Protein AF-A0A7V8E258-F1 (afdb_monomer_lite)

Radius of gyration: 17.1 Å; chains: 1; bounding box: 34×31×47 Å

Secondary structure (DSSP, 8-state):
-PPPHHHHHHHHHHHHHHHHHHHHHHHHHHHHHHHHTT-HHHHHHHHHHHHHHHHHHHHHHHHHHHHHHTT---

Foldseek 3Di:
DDDDPVVVVVVVLVVLLVVLQVLLVVLQVVLVVCVVVVNNVSSVVSNVSSVVSNVSSVVSVVVVVVVVVVVDDD

Sequence (74 aa):
MKASRAHLTAATRLDSIARELESAALHARTAAGHFRQGNVPRAAAHAFAAIGHSAGAGRVIEDVARSHAKRARP

pLDDT: mean 91.01, std 12.59, range [47.28, 98.88]

Structure (mmCIF, N/CA/C/O backbone):
data_AF-A0A7V8E258-F1
#
_entry.id   AF-A0A7V8E258-F1
#
loop_
_atom_site.group_PDB
_atom_site.id
_atom_site.type_symbol
_atom_site.label_atom_id
_atom_site.label_alt_id
_atom_site.label_comp_id
_atom_site.label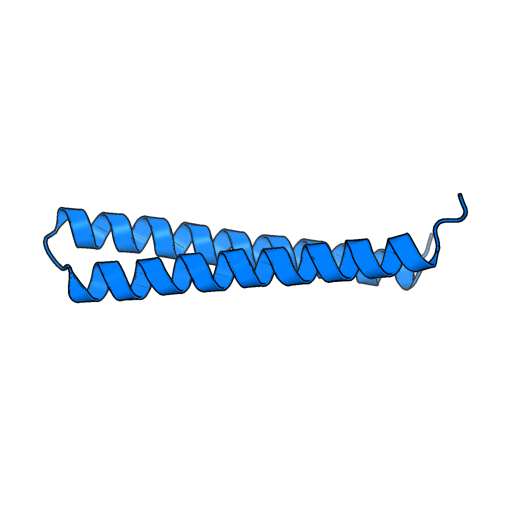_asym_id
_atom_site.label_entity_id
_atom_site.label_seq_id
_atom_site.pdbx_PDB_ins_code
_atom_site.Cartn_x
_atom_site.Cartn_y
_atom_site.Cartn_z
_atom_site.occupancy
_atom_site.B_iso_or_equiv
_atom_site.auth_seq_id
_atom_site.auth_comp_id
_atom_site.auth_asym_id
_atom_site.auth_atom_id
_atom_site.pdbx_PDB_model_num
ATOM 1 N N . MET A 1 1 ? 11.708 -21.495 -22.685 1.00 47.28 1 MET A N 1
ATOM 2 C CA . MET A 1 1 ? 12.293 -20.133 -22.738 1.00 47.28 1 MET A CA 1
ATOM 3 C C . MET A 1 1 ? 12.638 -19.697 -21.319 1.00 47.28 1 MET A C 1
ATOM 5 O O . MET A 1 1 ? 11.770 -19.790 -20.463 1.00 47.28 1 MET A O 1
ATOM 9 N N . LYS A 1 2 ? 13.882 -19.286 -21.035 1.00 50.28 2 LYS A N 1
ATOM 10 C CA . LYS A 1 2 ? 14.254 -18.734 -19.719 1.00 50.28 2 LYS A CA 1
ATOM 11 C C . LYS A 1 2 ? 13.925 -17.239 -19.713 1.00 50.28 2 LYS A C 1
ATOM 13 O O . LYS A 1 2 ? 14.389 -16.525 -20.597 1.00 50.28 2 LYS A O 1
ATOM 18 N N . ALA A 1 3 ? 13.122 -16.778 -18.755 1.00 56.50 3 ALA A N 1
ATOM 19 C CA . ALA A 1 3 ? 12.858 -15.352 -18.586 1.00 56.50 3 ALA A CA 1
ATOM 20 C C . ALA A 1 3 ? 14.181 -14.612 -18.332 1.00 56.50 3 ALA A C 1
ATOM 22 O O . ALA A 1 3 ? 14.990 -15.040 -17.506 1.00 56.50 3 ALA A O 1
ATOM 23 N N . SER A 1 4 ? 14.425 -13.520 -19.061 1.00 69.94 4 SER A N 1
ATOM 24 C CA . SER A 1 4 ? 15.619 -12.699 -18.842 1.00 69.94 4 SER A CA 1
ATOM 25 C C . SER A 1 4 ? 15.598 -12.100 -17.428 1.00 69.94 4 SER A C 1
ATOM 27 O O . SER A 1 4 ? 14.533 -11.812 -16.874 1.00 69.94 4 SER A O 1
ATOM 29 N N . ARG A 1 5 ? 16.781 -11.863 -16.846 1.00 69.38 5 ARG A N 1
ATOM 30 C CA . ARG A 1 5 ? 16.940 -11.260 -15.509 1.00 69.38 5 ARG A CA 1
ATOM 31 C C . ARG A 1 5 ? 16.169 -9.938 -15.361 1.00 69.38 5 ARG A C 1
ATOM 33 O O . ARG A 1 5 ? 15.700 -9.636 -14.271 1.00 69.38 5 ARG A O 1
ATOM 40 N N . ALA A 1 6 ? 15.981 -9.187 -16.449 1.00 65.56 6 ALA A N 1
ATOM 41 C CA . ALA A 1 6 ? 15.203 -7.950 -16.450 1.00 65.56 6 ALA A CA 1
ATOM 42 C C . ALA A 1 6 ? 13.692 -8.186 -16.250 1.00 65.56 6 ALA A C 1
ATOM 44 O O . ALA A 1 6 ? 13.050 -7.437 -15.513 1.00 65.56 6 ALA A O 1
ATOM 45 N N . HIS A 1 7 ? 13.122 -9.243 -16.837 1.00 67.12 7 HIS A N 1
ATOM 46 C CA . HIS A 1 7 ? 11.707 -9.584 -16.636 1.00 67.12 7 HIS A CA 1
ATOM 47 C C . HIS A 1 7 ? 11.433 -10.020 -15.198 1.00 67.12 7 HIS A C 1
ATOM 49 O O . HIS A 1 7 ? 10.443 -9.592 -14.611 1.00 67.12 7 HIS A O 1
ATOM 55 N N . LEU A 1 8 ? 12.354 -10.784 -14.603 1.00 71.94 8 LEU A N 1
ATOM 56 C CA . LEU A 1 8 ? 12.265 -11.165 -13.193 1.00 71.94 8 LEU A CA 1
ATOM 57 C C . LEU A 1 8 ? 12.288 -9.927 -12.283 1.00 71.94 8 LEU A C 1
ATOM 59 O O . LEU A 1 8 ? 11.485 -9.838 -11.363 1.00 71.94 8 LEU A O 1
ATOM 63 N N . THR A 1 9 ? 13.117 -8.919 -12.587 1.00 83.62 9 THR A N 1
ATOM 64 C CA . THR A 1 9 ? 13.130 -7.671 -11.802 1.00 83.62 9 THR A CA 1
ATOM 65 C C . THR A 1 9 ? 11.862 -6.830 -11.949 1.00 83.62 9 THR A C 1
ATOM 67 O O . THR A 1 9 ? 11.471 -6.167 -10.993 1.00 83.62 9 THR A O 1
ATOM 70 N N . ALA A 1 10 ? 11.213 -6.838 -13.118 1.00 85.81 10 ALA A N 1
ATOM 71 C CA . ALA A 1 10 ? 9.954 -6.121 -13.320 1.00 85.81 10 ALA A CA 1
ATOM 72 C C . ALA A 1 10 ? 8.804 -6.800 -12.562 1.00 85.81 10 ALA A C 1
ATOM 74 O O . ALA A 1 10 ? 8.055 -6.118 -11.867 1.00 85.81 10 ALA A O 1
ATOM 75 N N . ALA A 1 11 ? 8.727 -8.133 -12.629 1.00 89.75 11 ALA A N 1
ATOM 76 C CA . ALA A 1 11 ? 7.757 -8.919 -11.871 1.00 89.75 11 ALA A CA 1
ATOM 77 C 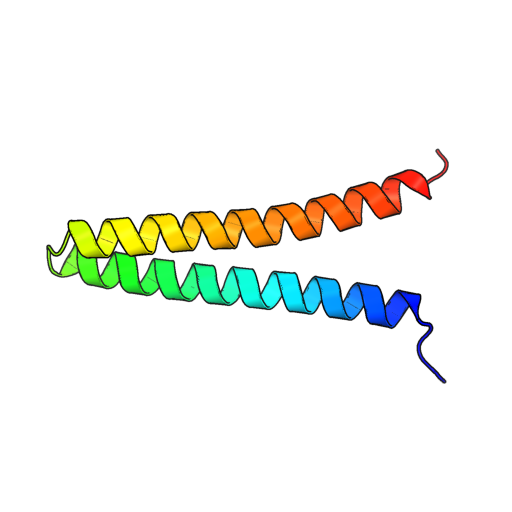C . ALA A 1 11 ? 7.893 -8.668 -10.363 1.00 89.75 11 ALA A C 1
ATOM 79 O O . ALA A 1 11 ? 6.927 -8.263 -9.730 1.00 89.75 11 ALA A O 1
ATOM 80 N N . THR A 1 12 ? 9.111 -8.752 -9.813 1.00 92.75 12 THR A N 1
ATOM 81 C CA . THR A 1 12 ? 9.342 -8.479 -8.384 1.00 92.75 12 THR A CA 1
ATOM 82 C C . THR A 1 12 ? 8.902 -7.074 -7.970 1.00 92.75 12 THR A C 1
ATOM 84 O O . THR A 1 12 ? 8.372 -6.897 -6.880 1.00 92.75 12 THR A O 1
ATOM 87 N N . ARG A 1 13 ? 9.088 -6.059 -8.823 1.00 93.62 13 ARG A N 1
ATOM 88 C CA . ARG A 1 13 ? 8.637 -4.692 -8.516 1.00 93.62 13 ARG A CA 1
ATOM 89 C C . ARG A 1 13 ? 7.116 -4.569 -8.520 1.00 93.62 13 ARG A C 1
ATOM 91 O O . ARG A 1 13 ? 6.579 -3.880 -7.659 1.00 93.62 13 ARG A O 1
ATOM 98 N N . LEU A 1 14 ? 6.436 -5.237 -9.451 1.00 93.25 14 LEU A N 1
ATOM 99 C CA . LEU A 1 14 ? 4.973 -5.304 -9.465 1.00 93.25 14 LEU A CA 1
ATOM 100 C C . LEU A 1 14 ? 4.441 -6.051 -8.237 1.00 93.25 14 LEU A C 1
ATOM 102 O O . LEU A 1 14 ? 3.509 -5.562 -7.605 1.00 93.25 14 LEU A O 1
ATOM 106 N N . ASP A 1 15 ? 5.086 -7.149 -7.838 1.00 96.25 15 ASP A N 1
ATOM 107 C CA . ASP A 1 15 ? 4.751 -7.867 -6.605 1.00 96.25 15 ASP A CA 1
ATOM 108 C C . ASP A 1 15 ? 4.923 -6.969 -5.372 1.00 96.25 15 ASP A C 1
ATOM 110 O O . ASP A 1 15 ? 4.075 -6.962 -4.480 1.00 96.25 15 ASP A O 1
ATOM 114 N N . SER A 1 16 ? 5.998 -6.175 -5.312 1.00 96.06 16 SER A N 1
ATOM 115 C CA . SER A 1 16 ? 6.201 -5.200 -4.234 1.00 96.06 16 SER A CA 1
ATOM 116 C C . SER A 1 16 ? 5.104 -4.134 -4.208 1.00 96.06 16 SER A C 1
ATOM 118 O O . SER A 1 16 ? 4.580 -3.843 -3.137 1.00 96.06 16 SER A O 1
ATOM 120 N N . ILE A 1 17 ? 4.721 -3.582 -5.366 1.00 97.19 17 ILE A N 1
ATOM 121 C CA . ILE A 1 17 ? 3.620 -2.609 -5.466 1.00 97.19 17 ILE A CA 1
ATOM 122 C C . ILE A 1 17 ? 2.313 -3.229 -4.963 1.00 97.19 17 ILE A C 1
ATOM 124 O O . ILE A 1 17 ? 1.625 -2.617 -4.149 1.00 97.19 17 ILE A O 1
ATOM 128 N N . ALA A 1 18 ? 1.987 -4.444 -5.410 1.00 98.12 18 ALA A N 1
ATOM 129 C CA . ALA A 1 18 ? 0.773 -5.141 -5.000 1.00 98.12 18 ALA A CA 1
ATOM 130 C C . ALA A 1 18 ? 0.721 -5.339 -3.479 1.00 98.12 18 ALA A C 1
ATOM 132 O O . ALA A 1 18 ? -0.256 -4.945 -2.847 1.00 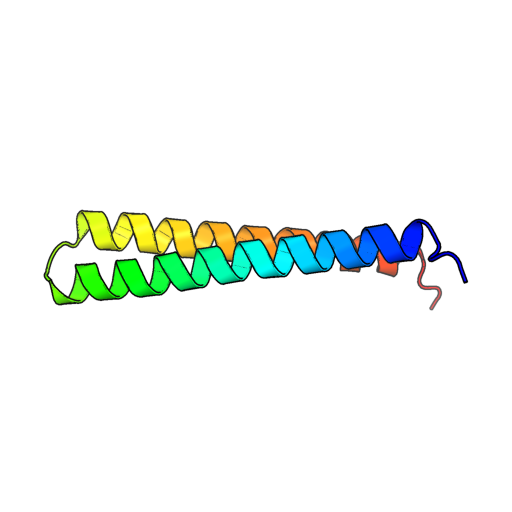98.12 18 ALA A O 1
ATOM 133 N N . ARG A 1 19 ? 1.805 -5.840 -2.872 1.00 98.25 19 ARG A N 1
ATOM 134 C CA . ARG A 1 19 ? 1.886 -6.062 -1.416 1.00 98.25 19 ARG A CA 1
ATOM 135 C C . ARG A 1 19 ? 1.702 -4.780 -0.604 1.00 98.25 19 ARG A C 1
ATOM 137 O O . ARG A 1 19 ? 1.014 -4.792 0.418 1.00 98.25 19 ARG A O 1
ATOM 144 N N . GLU A 1 20 ? 2.306 -3.679 -1.046 1.00 98.50 20 GLU A N 1
ATOM 145 C CA . GLU A 1 20 ? 2.141 -2.372 -0.403 1.00 98.50 20 GLU A CA 1
ATOM 146 C C . GLU A 1 20 ? 0.683 -1.900 -0.492 1.00 98.50 20 GLU A C 1
ATOM 148 O O . GLU A 1 20 ? 0.088 -1.524 0.517 1.00 98.50 20 GLU A O 1
ATOM 153 N N . LEU A 1 21 ? 0.060 -1.987 -1.670 1.00 98.69 21 LEU A N 1
ATOM 154 C CA . LEU A 1 21 ? -1.332 -1.565 -1.860 1.00 98.69 21 LEU A CA 1
ATOM 155 C C . LEU A 1 21 ? -2.333 -2.455 -1.108 1.00 98.69 21 LEU A C 1
ATOM 157 O O . LEU A 1 21 ? -3.310 -1.949 -0.553 1.00 98.69 21 LEU A O 1
ATOM 161 N N . GLU A 1 22 ? -2.088 -3.761 -1.027 1.00 98.81 22 GLU A N 1
ATOM 162 C CA . GLU A 1 22 ? -2.885 -4.691 -0.219 1.00 98.81 22 GLU A CA 1
ATOM 163 C C . GLU A 1 22 ? -2.805 -4.346 1.273 1.00 98.81 22 GLU A C 1
ATOM 165 O O . GLU A 1 22 ? -3.836 -4.284 1.956 1.00 98.81 22 GLU A O 1
ATOM 170 N N . SER A 1 23 ? -1.599 -4.047 1.766 1.00 98.69 23 SER A N 1
ATOM 171 C CA . SER A 1 23 ? -1.369 -3.612 3.149 1.00 98.69 23 SER A CA 1
ATOM 172 C C . SER A 1 23 ? -2.050 -2.271 3.429 1.00 98.69 23 SER A C 1
ATOM 174 O O . SER A 1 23 ? -2.738 -2.118 4.444 1.00 98.69 23 SER A O 1
ATOM 176 N N . ALA A 1 24 ? -1.952 -1.318 2.496 1.00 98.75 24 ALA A N 1
ATOM 177 C CA . ALA A 1 24 ? -2.650 -0.039 2.575 1.00 98.75 24 ALA A CA 1
ATOM 178 C C . ALA A 1 24 ? -4.171 -0.228 2.673 1.00 98.75 24 ALA A C 1
ATOM 180 O O . ALA A 1 24 ? -4.820 0.346 3.552 1.00 98.75 24 ALA A O 1
ATOM 181 N N . ALA A 1 25 ? -4.742 -1.075 1.813 1.00 98.88 25 ALA A N 1
ATOM 182 C CA . ALA A 1 25 ? -6.171 -1.359 1.798 1.00 98.88 25 ALA A CA 1
ATOM 183 C C . ALA A 1 25 ? -6.641 -2.036 3.095 1.00 98.88 25 ALA A C 1
ATOM 185 O O . ALA A 1 25 ? -7.714 -1.705 3.609 1.00 98.88 25 ALA A O 1
ATOM 186 N N . LEU A 1 26 ? -5.846 -2.958 3.651 1.00 98.81 26 LEU A N 1
ATOM 187 C CA . LEU A 1 26 ? -6.130 -3.578 4.945 1.00 98.81 26 LEU A CA 1
ATOM 188 C C . LEU A 1 26 ? -6.182 -2.528 6.058 1.00 98.81 26 LEU A C 1
ATOM 190 O O . LEU A 1 26 ? -7.170 -2.457 6.789 1.00 98.81 26 LEU A O 1
ATOM 194 N N . HIS A 1 27 ? -5.164 -1.674 6.151 1.00 98.81 27 HIS A N 1
ATOM 195 C CA . HIS A 1 27 ? -5.117 -0.618 7.156 1.00 98.81 27 HIS A CA 1
ATOM 196 C C . HIS A 1 27 ? -6.250 0.400 7.009 1.00 98.81 27 HIS A C 1
ATOM 198 O O . HIS A 1 27 ? -6.846 0.779 8.017 1.00 98.81 27 HIS A O 1
ATOM 204 N N . ALA A 1 28 ? -6.621 0.779 5.785 1.00 98.88 28 ALA A N 1
ATOM 205 C CA . ALA A 1 28 ? -7.755 1.668 5.542 1.00 98.88 28 ALA A CA 1
ATOM 206 C C . ALA A 1 28 ? -9.080 1.065 6.042 1.00 98.88 28 ALA A C 1
ATOM 208 O O . ALA A 1 28 ? -9.863 1.744 6.712 1.00 98.88 28 ALA A O 1
ATOM 209 N N . ARG A 1 29 ? -9.317 -0.231 5.784 1.00 98.88 29 ARG A N 1
ATOM 210 C CA . ARG A 1 29 ? -10.505 -0.941 6.292 1.00 98.88 29 ARG A CA 1
ATOM 211 C C . ARG A 1 29 ? -10.522 -1.003 7.821 1.00 98.88 29 ARG A C 1
ATOM 213 O O . ARG A 1 29 ? -11.560 -0.718 8.419 1.00 98.88 29 ARG A O 1
ATOM 220 N N . THR A 1 30 ? -9.389 -1.316 8.451 1.00 98.81 30 THR A N 1
ATOM 221 C CA . THR A 1 30 ? -9.261 -1.349 9.918 1.00 98.81 30 THR A CA 1
ATOM 222 C C . THR A 1 30 ? -9.481 0.032 10.538 1.00 98.81 30 THR A C 1
ATOM 224 O O . THR A 1 30 ? -10.240 0.158 11.499 1.00 98.81 30 THR A O 1
ATOM 227 N N . ALA A 1 31 ? -8.898 1.086 9.956 1.00 98.81 31 ALA A N 1
ATOM 228 C CA . ALA A 1 31 ? -9.101 2.466 10.393 1.00 98.81 31 ALA A CA 1
ATOM 229 C C . ALA A 1 31 ? -10.583 2.862 10.349 1.00 98.81 31 ALA A C 1
ATOM 231 O O . ALA A 1 31 ? -11.113 3.380 11.330 1.00 98.81 31 ALA A O 1
ATOM 232 N N . ALA A 1 32 ? -11.276 2.552 9.247 1.00 98.81 32 ALA A N 1
ATOM 233 C CA . ALA A 1 32 ? -12.710 2.797 9.117 1.00 98.81 32 ALA A CA 1
ATOM 234 C C . ALA A 1 32 ? -13.530 2.037 10.175 1.00 98.81 32 ALA A C 1
ATOM 236 O O . ALA A 1 32 ? -14.479 2.589 10.729 1.00 98.81 32 ALA A O 1
ATOM 237 N N . GLY A 1 33 ? -13.156 0.790 10.486 1.00 98.75 33 GLY A N 1
ATOM 238 C CA . GLY A 1 33 ? -13.751 0.022 11.583 1.00 98.75 33 GLY A CA 1
ATOM 239 C C . GLY A 1 33 ? -13.616 0.735 12.931 1.00 98.75 33 GLY A C 1
ATOM 240 O O . GLY A 1 33 ? -14.613 0.933 13.623 1.00 98.75 33 GLY A O 1
ATOM 241 N N . HIS A 1 34 ? -12.412 1.199 13.267 1.00 98.75 34 HIS A N 1
ATOM 242 C CA . HIS A 1 34 ? -12.168 1.931 14.510 1.00 98.75 34 HIS A CA 1
ATOM 243 C C . HIS A 1 34 ? -12.873 3.288 14.572 1.00 98.75 34 HIS A C 1
ATOM 245 O O . HIS A 1 34 ? -13.402 3.630 15.627 1.00 98.75 34 HIS A O 1
ATOM 251 N N . PHE A 1 35 ? -12.953 4.032 13.463 1.00 98.62 35 PHE A N 1
ATOM 252 C CA . PHE A 1 35 ? -13.725 5.277 13.417 1.00 98.62 35 PHE A CA 1
ATOM 253 C C . PHE A 1 35 ? -15.208 5.036 13.712 1.00 98.62 35 PHE A C 1
ATOM 255 O O . PHE A 1 35 ? -15.784 5.751 14.527 1.00 98.62 35 PHE A O 1
ATOM 262 N N . ARG A 1 36 ? -15.815 3.994 13.125 1.00 98.69 36 ARG A N 1
ATOM 263 C CA . ARG A 1 36 ? -17.219 3.629 13.403 1.00 98.69 36 ARG A CA 1
ATOM 264 C C . ARG A 1 36 ? -17.456 3.228 14.861 1.00 98.69 36 ARG A C 1
ATOM 266 O O . ARG A 1 36 ? -18.557 3.403 15.362 1.00 98.69 36 ARG A O 1
ATOM 273 N N . GLN A 1 37 ? -16.433 2.705 15.534 1.00 98.50 37 GLN A N 1
ATOM 274 C CA . GLN A 1 37 ? -16.468 2.330 16.952 1.00 98.50 37 GLN A CA 1
ATOM 275 C C . GLN A 1 37 ? -16.117 3.495 17.896 1.00 98.50 37 GLN A C 1
ATOM 277 O O . GLN A 1 37 ? -16.066 3.298 19.106 1.00 98.50 37 GLN A O 1
ATOM 282 N N . GLY A 1 38 ? -15.813 4.688 17.371 1.00 98.31 38 GLY A N 1
ATOM 283 C CA . GLY A 1 38 ? -15.378 5.836 18.171 1.00 98.31 38 GLY A CA 1
ATOM 284 C C . GLY A 1 38 ? -13.943 5.741 18.712 1.00 98.31 38 GLY A C 1
ATOM 285 O O . GLY A 1 38 ? -13.520 6.607 19.475 1.00 98.31 38 GLY A O 1
ATOM 286 N N . ASN A 1 39 ? -13.152 4.737 18.314 1.00 98.38 39 ASN A N 1
ATOM 287 C CA . ASN A 1 39 ? -11.759 4.588 18.747 1.00 98.38 39 ASN A CA 1
ATOM 288 C C . ASN A 1 39 ? -10.810 5.417 17.867 1.00 98.38 39 ASN A C 1
ATOM 290 O O . ASN A 1 39 ? -10.062 4.891 17.037 1.00 98.38 39 ASN A O 1
ATOM 294 N N . VAL A 1 40 ? -10.858 6.737 18.047 1.00 98.25 40 VAL A N 1
ATOM 295 C CA . VAL A 1 40 ? -10.129 7.706 17.215 1.00 98.25 40 VAL A CA 1
ATOM 296 C C . VAL A 1 40 ? -8.605 7.493 17.217 1.00 98.25 40 VAL A C 1
ATOM 298 O O . VAL A 1 40 ? -8.033 7.474 16.126 1.00 98.25 40 VAL A O 1
ATOM 301 N N . PRO A 1 41 ? -7.916 7.265 18.358 1.00 98.50 41 PRO A N 1
ATOM 302 C CA . PRO A 1 41 ? -6.462 7.085 18.344 1.00 98.50 41 PRO A CA 1
ATOM 303 C C . PRO A 1 41 ? -6.010 5.871 17.520 1.00 98.50 41 PRO A C 1
ATOM 305 O O . PRO A 1 41 ? -5.061 5.965 16.741 1.00 98.50 41 PRO A O 1
ATOM 308 N N . ARG A 1 42 ? -6.714 4.734 17.635 1.00 98.00 42 ARG A N 1
ATOM 309 C CA . ARG A 1 42 ? -6.410 3.538 16.828 1.00 98.00 42 ARG A CA 1
ATOM 310 C C . ARG A 1 42 ? -6.756 3.743 15.361 1.00 98.00 42 ARG A C 1
ATOM 312 O O . ARG A 1 42 ? -5.997 3.310 14.495 1.00 98.00 42 ARG A O 1
ATOM 319 N N . ALA A 1 43 ? -7.864 4.424 15.079 1.00 98.44 43 ALA A N 1
ATOM 320 C CA . ALA A 1 43 ? -8.252 4.748 13.716 1.00 98.44 43 ALA A CA 1
ATOM 321 C C . ALA A 1 43 ? -7.185 5.598 13.010 1.00 98.44 43 ALA A C 1
ATOM 323 O O . ALA A 1 43 ? -6.755 5.248 11.912 1.00 98.44 43 ALA A O 1
ATOM 324 N N . ALA A 1 44 ? -6.697 6.654 13.668 1.00 98.62 44 ALA A N 1
ATOM 325 C CA . ALA A 1 44 ? -5.657 7.529 13.133 1.00 98.62 44 ALA A CA 1
ATOM 326 C C . ALA A 1 44 ? -4.344 6.777 12.868 1.00 98.62 44 ALA A C 1
ATOM 328 O O . ALA A 1 44 ? -3.764 6.924 11.794 1.00 98.62 44 ALA A O 1
ATOM 329 N N . ALA A 1 45 ? -3.906 5.920 13.797 1.00 98.69 45 ALA A N 1
ATOM 330 C CA . ALA A 1 45 ? -2.697 5.115 13.614 1.00 98.69 45 ALA A CA 1
ATOM 331 C C . ALA A 1 45 ? -2.770 4.240 12.349 1.00 98.69 45 ALA A C 1
ATOM 333 O O . ALA A 1 45 ? -1.843 4.227 11.539 1.00 98.69 45 ALA A O 1
ATOM 334 N N . HIS A 1 46 ? -3.897 3.558 12.132 1.00 98.75 46 HIS A N 1
ATOM 335 C CA . HIS A 1 46 ? -4.102 2.761 10.924 1.00 98.75 46 HIS A CA 1
ATOM 336 C C . HIS A 1 46 ? -4.277 3.618 9.663 1.00 98.75 46 HIS A C 1
ATOM 338 O O . HIS A 1 46 ? -3.793 3.230 8.602 1.00 98.75 46 HIS A O 1
ATOM 344 N N . ALA A 1 47 ? -4.902 4.793 9.758 1.00 98.75 47 ALA A N 1
ATOM 345 C CA . ALA A 1 47 ? -5.007 5.714 8.629 1.00 98.75 47 ALA A CA 1
ATOM 346 C C . ALA A 1 47 ? -3.619 6.183 8.155 1.00 98.75 47 ALA A C 1
ATOM 348 O O . ALA A 1 47 ? -3.328 6.132 6.960 1.00 98.75 47 ALA A O 1
ATOM 349 N N . PHE A 1 48 ? -2.726 6.552 9.078 1.00 98.75 48 PHE A N 1
ATOM 350 C CA . PHE A 1 48 ? -1.351 6.920 8.730 1.00 98.75 48 PHE A CA 1
ATOM 351 C C . PHE A 1 48 ? -0.546 5.743 8.172 1.00 98.75 48 PHE A C 1
ATOM 353 O O . PHE A 1 48 ? 0.202 5.930 7.213 1.00 98.75 48 PHE A O 1
ATOM 360 N N . ALA A 1 49 ? -0.737 4.528 8.695 1.00 98.75 49 ALA A N 1
ATOM 361 C CA . ALA A 1 49 ? -0.130 3.333 8.112 1.00 98.75 49 ALA A CA 1
ATOM 362 C C . ALA A 1 49 ? -0.586 3.117 6.656 1.00 98.75 49 ALA A C 1
ATOM 364 O O . ALA A 1 49 ? 0.245 2.893 5.778 1.00 98.75 49 ALA A O 1
ATOM 365 N N . ALA A 1 50 ? -1.886 3.265 6.369 1.00 98.81 50 ALA A N 1
ATOM 366 C CA . ALA A 1 50 ? -2.415 3.149 5.010 1.00 98.81 50 ALA A CA 1
ATOM 367 C C . ALA A 1 50 ? -1.800 4.182 4.044 1.00 98.81 50 ALA A C 1
ATOM 369 O O . ALA A 1 50 ? -1.445 3.843 2.910 1.00 98.81 50 ALA A O 1
ATOM 370 N N . ILE A 1 51 ? -1.624 5.426 4.503 1.00 98.75 51 ILE A N 1
ATOM 371 C CA . ILE A 1 51 ? -0.948 6.490 3.743 1.00 98.75 51 ILE A CA 1
ATOM 372 C C . ILE A 1 51 ? 0.519 6.117 3.486 1.00 98.75 51 ILE A C 1
ATOM 374 O O . ILE A 1 51 ? 0.994 6.236 2.357 1.00 98.75 51 ILE A O 1
ATOM 378 N N . GLY A 1 52 ? 1.224 5.620 4.506 1.00 98.69 52 GLY A N 1
ATOM 379 C CA . GLY A 1 52 ? 2.622 5.200 4.402 1.00 98.69 52 GLY A CA 1
ATOM 380 C C . GLY A 1 52 ? 2.841 4.096 3.365 1.00 98.69 52 GLY A C 1
ATOM 381 O O . GLY A 1 52 ? 3.727 4.223 2.518 1.00 98.69 52 GLY A O 1
ATOM 382 N N . HIS A 1 53 ? 1.998 3.063 3.374 1.00 98.69 53 HIS A N 1
ATOM 383 C CA . HIS A 1 53 ? 2.039 1.985 2.382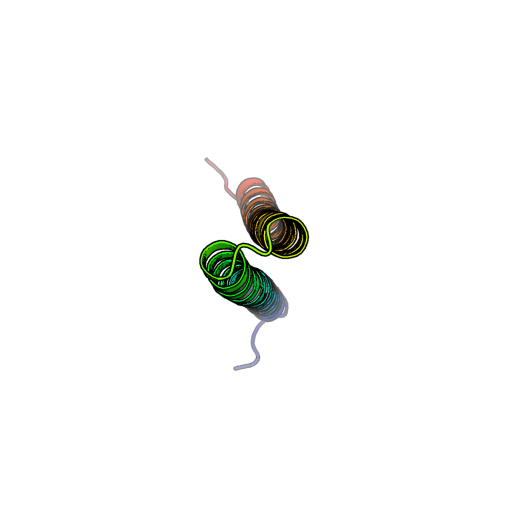 1.00 98.69 53 HIS A CA 1
ATOM 384 C C . HIS A 1 53 ? 1.703 2.474 0.965 1.00 98.69 53 HIS A C 1
ATOM 386 O O . HIS A 1 53 ? 2.402 2.146 0.007 1.00 98.69 53 HIS A O 1
ATOM 392 N N . SER A 1 54 ? 0.701 3.350 0.821 1.00 98.69 54 SER A N 1
ATOM 393 C CA . SER A 1 54 ? 0.369 3.966 -0.475 1.00 98.69 54 SER A CA 1
ATOM 394 C C . SER A 1 54 ? 1.551 4.766 -1.041 1.00 98.69 54 SER A C 1
ATOM 396 O O . SER A 1 54 ? 1.885 4.649 -2.221 1.00 98.69 54 SER A O 1
ATOM 398 N N . ALA A 1 55 ? 2.246 5.529 -0.192 1.00 98.50 55 ALA A N 1
ATOM 399 C CA . ALA A 1 55 ? 3.467 6.238 -0.568 1.00 98.50 55 ALA A CA 1
ATOM 400 C C . ALA A 1 55 ? 4.646 5.284 -0.857 1.00 98.50 55 ALA A C 1
ATOM 402 O O . ALA A 1 55 ? 5.493 5.576 -1.702 1.00 98.50 55 ALA A O 1
ATOM 403 N N . GLY A 1 56 ? 4.722 4.136 -0.177 1.00 97.44 56 GLY A N 1
ATOM 404 C CA . GLY A 1 56 ? 5.654 3.046 -0.488 1.00 97.44 56 GLY A CA 1
ATOM 405 C C . GLY A 1 56 ? 5.475 2.528 -1.914 1.00 97.44 56 GLY A C 1
ATOM 406 O O . GLY A 1 56 ? 6.426 2.553 -2.697 1.00 97.44 56 GLY A O 1
ATOM 407 N N . ALA A 1 57 ? 4.244 2.166 -2.283 1.00 98.12 57 ALA A N 1
ATOM 408 C CA . ALA A 1 57 ? 3.899 1.749 -3.641 1.00 98.12 57 ALA A CA 1
ATOM 409 C C . ALA A 1 57 ? 4.249 2.827 -4.683 1.00 98.12 57 ALA A C 1
ATOM 411 O O . ALA A 1 57 ? 4.889 2.527 -5.694 1.00 98.12 57 ALA A O 1
ATOM 412 N N . GLY A 1 58 ? 3.901 4.090 -4.407 1.00 97.56 58 GLY A N 1
ATOM 413 C CA . GLY A 1 58 ? 4.226 5.232 -5.268 1.00 97.56 58 GLY A CA 1
ATOM 414 C C . GLY A 1 58 ? 5.725 5.361 -5.549 1.00 97.56 58 GLY A C 1
ATOM 415 O O . GLY A 1 58 ? 6.127 5.472 -6.705 1.00 97.56 58 GLY A O 1
ATOM 416 N N . ARG A 1 59 ? 6.574 5.232 -4.522 1.00 97.00 59 ARG A N 1
ATOM 417 C CA . ARG A 1 59 ? 8.039 5.278 -4.688 1.00 97.00 59 ARG A CA 1
ATOM 418 C C . ARG A 1 59 ? 8.565 4.181 -5.611 1.00 97.00 59 ARG A C 1
ATOM 420 O O . ARG A 1 59 ? 9.424 4.454 -6.448 1.00 97.00 59 ARG A O 1
ATOM 427 N N . VAL A 1 60 ? 8.035 2.960 -5.509 1.00 95.12 60 VAL A N 1
ATOM 428 C CA . VAL A 1 60 ? 8.433 1.859 -6.404 1.00 95.12 60 VAL A CA 1
ATOM 429 C C . VAL A 1 60 ? 8.033 2.160 -7.851 1.00 95.12 60 VAL A C 1
ATOM 431 O O . VAL A 1 60 ? 8.834 1.936 -8.761 1.00 95.12 60 VAL A O 1
ATOM 434 N N . ILE A 1 61 ? 6.828 2.697 -8.068 1.00 94.81 61 ILE A N 1
ATOM 435 C CA . ILE A 1 61 ? 6.344 3.108 -9.396 1.00 94.81 61 ILE A CA 1
ATOM 436 C C . ILE A 1 61 ? 7.256 4.187 -9.985 1.00 94.81 61 ILE A C 1
ATOM 438 O O . ILE A 1 61 ? 7.706 4.067 -11.126 1.00 94.81 61 ILE A O 1
ATOM 442 N N . GLU A 1 62 ? 7.580 5.214 -9.204 1.00 95.00 62 GLU A N 1
ATOM 443 C CA . GLU A 1 62 ? 8.475 6.281 -9.641 1.00 95.00 62 GLU A CA 1
ATOM 444 C C . GLU A 1 62 ? 9.879 5.771 -9.981 1.00 95.00 62 GLU A C 1
ATOM 446 O O . GLU A 1 62 ? 10.464 6.188 -10.980 1.00 95.00 62 GLU A O 1
ATOM 451 N N . ASP A 1 63 ? 10.433 4.853 -9.186 1.00 90.94 63 ASP A N 1
ATOM 452 C CA . ASP A 1 63 ? 11.735 4.244 -9.463 1.00 90.94 63 ASP A CA 1
ATOM 453 C C . ASP A 1 63 ? 11.747 3.476 -10.786 1.00 90.94 63 ASP A C 1
ATOM 455 O O . ASP A 1 63 ? 12.724 3.549 -11.545 1.00 90.94 63 ASP A O 1
ATOM 459 N N . VAL A 1 64 ? 10.666 2.746 -11.080 1.00 88.69 64 VAL A N 1
ATOM 460 C CA . VAL A 1 64 ? 10.478 2.076 -12.374 1.00 88.69 64 VAL A CA 1
ATOM 461 C C . VAL A 1 64 ? 10.426 3.120 -13.484 1.00 88.69 64 VAL A C 1
ATOM 463 O O . VAL A 1 64 ? 11.214 3.037 -14.429 1.00 88.69 64 VAL A O 1
ATOM 466 N N . ALA A 1 65 ? 9.569 4.132 -13.354 1.00 88.94 65 ALA A N 1
ATOM 467 C CA . ALA A 1 65 ? 9.409 5.182 -14.355 1.00 88.94 65 ALA A CA 1
ATOM 468 C C . ALA A 1 65 ? 10.736 5.901 -14.647 1.00 88.94 65 ALA A C 1
ATOM 470 O O . ALA A 1 65 ? 11.140 6.002 -15.806 1.00 88.94 65 ALA A O 1
ATOM 471 N N . ARG A 1 66 ? 11.483 6.299 -13.607 1.00 88.81 66 ARG A N 1
ATOM 472 C CA . ARG A 1 66 ? 12.821 6.905 -13.733 1.00 88.81 66 ARG A CA 1
ATOM 473 C C . ARG A 1 66 ? 13.813 5.976 -14.430 1.00 88.81 66 ARG A C 1
ATOM 475 O O . ARG A 1 66 ? 14.601 6.426 -15.261 1.00 88.81 66 ARG A O 1
ATOM 482 N N . SER A 1 67 ? 13.791 4.684 -14.108 1.00 85.38 67 SER A N 1
ATOM 483 C CA . SER A 1 67 ? 14.680 3.696 -14.734 1.00 85.38 67 SER A CA 1
ATOM 484 C C . SER A 1 67 ? 14.398 3.525 -16.228 1.00 85.38 67 SER A C 1
ATOM 486 O O . SER A 1 67 ? 15.335 3.362 -17.010 1.00 85.38 67 SER A O 1
ATOM 488 N N . HIS A 1 68 ? 13.127 3.585 -16.633 1.00 83.94 68 HIS A N 1
ATOM 489 C CA . HIS A 1 68 ? 12.725 3.510 -18.037 1.00 83.94 68 HIS A CA 1
ATOM 490 C C . HIS A 1 68 ? 12.971 4.818 -18.791 1.00 83.94 68 HIS A C 1
ATOM 492 O O . HIS A 1 68 ? 13.471 4.768 -19.911 1.00 83.94 68 HIS A O 1
ATOM 498 N N . ALA A 1 69 ? 12.726 5.975 -18.169 1.00 87.12 69 ALA A N 1
ATOM 499 C CA . ALA A 1 69 ? 13.005 7.282 -18.762 1.00 87.12 69 ALA A CA 1
ATOM 500 C C . ALA A 1 69 ? 14.478 7.422 -19.185 1.00 87.12 69 ALA A C 1
ATOM 502 O O . ALA A 1 69 ? 14.755 7.894 -20.279 1.00 87.12 69 ALA A O 1
ATOM 503 N N . LYS A 1 70 ? 15.427 6.903 -18.388 1.00 84.50 70 LYS A N 1
ATOM 504 C CA . LYS A 1 70 ? 16.865 6.865 -18.739 1.00 84.50 70 LYS A CA 1
ATOM 505 C C . LYS A 1 70 ? 17.186 6.069 -20.011 1.00 84.50 70 LYS A C 1
ATOM 507 O O . LYS A 1 70 ? 18.267 6.225 -20.569 1.00 84.50 70 LYS A O 1
ATOM 512 N N . ARG A 1 71 ? 16.304 5.152 -20.413 1.00 81.06 71 ARG A N 1
ATOM 513 C CA . ARG A 1 71 ? 16.474 4.283 -21.588 1.00 81.06 71 ARG A CA 1
ATOM 514 C C . ARG A 1 71 ? 15.650 4.747 -22.784 1.00 81.06 71 ARG A C 1
ATOM 516 O O . ARG A 1 71 ? 15.896 4.271 -23.889 1.00 81.06 71 ARG A O 1
ATOM 523 N N . ALA A 1 72 ? 14.683 5.633 -22.569 1.00 76.75 72 ALA A N 1
ATOM 524 C CA . ALA A 1 72 ? 13.905 6.226 -23.639 1.00 76.75 72 ALA A CA 1
ATOM 525 C C . ALA A 1 72 ? 14.787 7.212 -24.420 1.00 76.75 72 ALA A C 1
ATOM 527 O O . ALA A 1 72 ? 15.474 8.044 -23.829 1.00 76.75 72 ALA A O 1
ATOM 528 N N . ARG A 1 73 ? 14.786 7.096 -25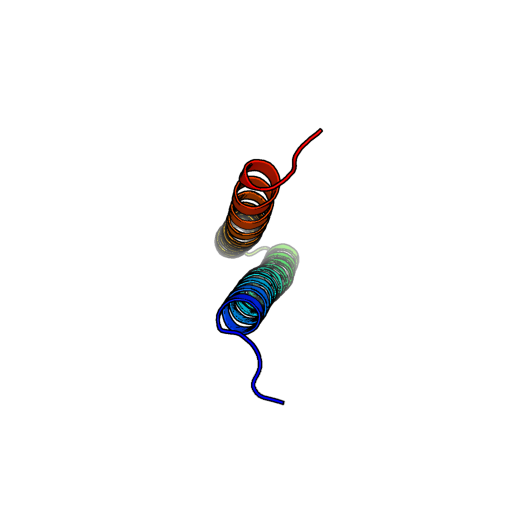.749 1.00 66.12 73 ARG A N 1
ATOM 529 C CA . ARG A 1 73 ? 15.334 8.109 -26.657 1.00 66.12 73 ARG A CA 1
ATOM 530 C C . ARG A 1 73 ? 14.143 8.858 -27.267 1.00 66.12 73 ARG A C 1
ATOM 532 O O . ARG A 1 73 ? 13.225 8.160 -27.701 1.00 66.12 73 ARG A O 1
ATOM 539 N N . PRO A 1 74 ? 14.117 10.199 -27.231 1.00 62.94 74 PRO A N 1
ATOM 540 C CA . PRO A 1 74 ? 13.091 10.981 -27.914 1.00 62.94 74 PRO A CA 1
ATOM 541 C C . PRO A 1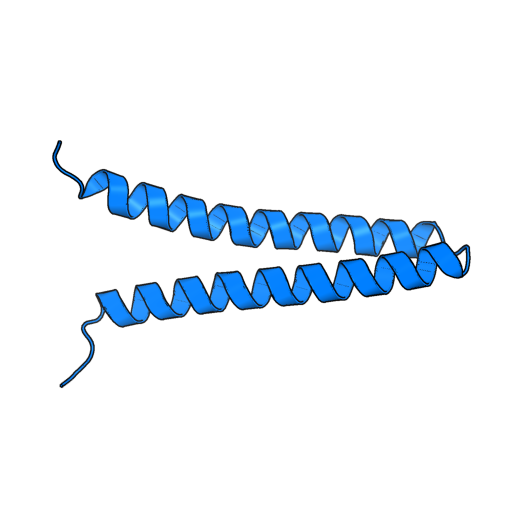 74 ? 13.209 10.861 -29.437 1.00 62.94 74 PRO A C 1
ATOM 543 O O . PRO A 1 74 ? 14.340 10.621 -29.926 1.00 62.94 74 PRO A O 1
#